Protein AF-A0A963IH75-F1 (afdb_monomer)

Foldseek 3Di:
DLVVLVVVLVVLVVVLVVVLVVLPPDDPVVVSVVVNVVSVVSSVVSVVSSVVSVVVVVV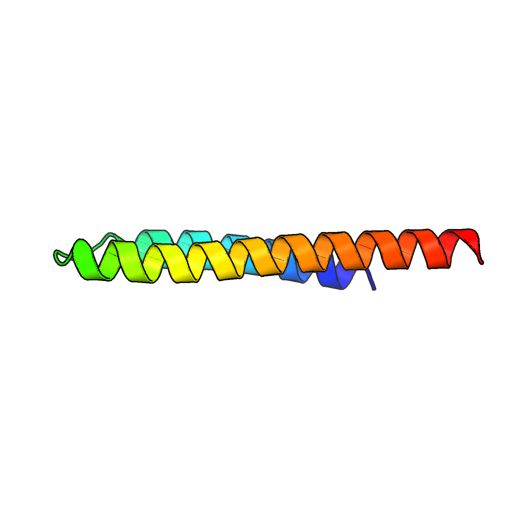VVVVD

Solvent-a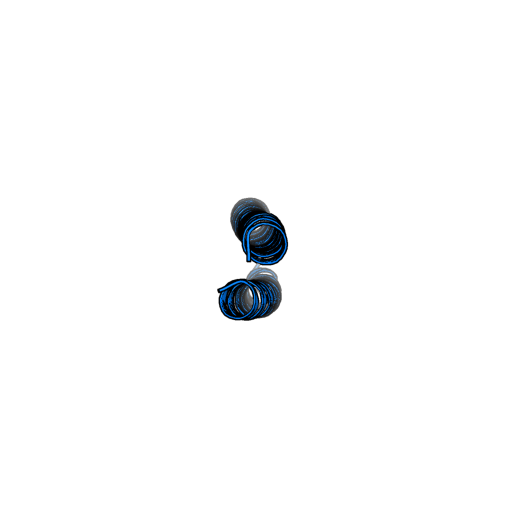ccessible surface area (backbone atoms only — not comparable to full-atom values): 3528 Å² total; per-residue (Å²): 110,42,67,59,35,52,52,49,30,56,48,43,52,54,48,46,56,53,52,52,62,62,54,72,71,71,84,61,60,72,62,40,55,56,52,50,52,54,50,50,51,53,43,55,48,38,52,52,51,29,51,51,35,44,54,56,43,55,52,51,64,73,77,104

Structure (mmCIF, N/CA/C/O backbone):
data_AF-A0A963IH75-F1
#
_entry.id   AF-A0A963IH75-F1
#
loop_
_atom_site.group_PDB
_atom_site.id
_atom_site.type_symbol
_atom_site.label_atom_id
_atom_site.label_alt_id
_atom_site.label_comp_id
_atom_site.label_asym_id
_atom_site.label_entity_id
_atom_site.label_seq_id
_atom_site.pdbx_PDB_ins_code
_atom_site.Cartn_x
_atom_site.Cartn_y
_atom_site.Cartn_z
_atom_site.occupancy
_atom_site.B_iso_or_equiv
_atom_site.auth_seq_id
_atom_site.auth_comp_id
_atom_site.auth_asym_id
_atom_site.auth_atom_id
_atom_site.pdbx_PDB_model_num
ATOM 1 N N . ASP A 1 1 ? 9.996 -5.386 -15.000 1.00 80.56 1 ASP A N 1
ATOM 2 C CA . ASP A 1 1 ? 8.871 -5.110 -15.915 1.00 80.56 1 ASP A CA 1
ATOM 3 C C . ASP A 1 1 ? 7.970 -4.025 -15.316 1.00 80.56 1 ASP A C 1
ATOM 5 O O . ASP A 1 1 ? 7.504 -4.180 -14.186 1.00 80.56 1 ASP A O 1
ATOM 9 N N . ALA A 1 2 ? 7.761 -2.917 -16.036 1.00 86.31 2 ALA A N 1
ATOM 10 C CA . ALA A 1 2 ? 6.928 -1.795 -15.591 1.00 86.31 2 ALA A CA 1
ATOM 11 C C . ALA A 1 2 ? 5.450 -2.176 -15.390 1.00 86.31 2 ALA A C 1
ATOM 13 O O . ALA A 1 2 ? 4.793 -1.646 -14.489 1.00 86.31 2 ALA A O 1
ATOM 14 N N . HIS A 1 3 ? 4.917 -3.141 -16.145 1.00 88.44 3 HIS A N 1
ATOM 15 C CA . HIS A 1 3 ? 3.541 -3.609 -15.968 1.00 88.44 3 HIS A CA 1
ATOM 16 C C . HIS A 1 3 ? 3.346 -4.313 -14.624 1.00 88.44 3 HIS A C 1
ATOM 18 O O . HIS A 1 3 ? 2.329 -4.102 -13.953 1.00 88.44 3 HIS A O 1
ATOM 24 N N . ALA A 1 4 ? 4.334 -5.103 -14.193 1.00 89.94 4 ALA A N 1
ATOM 25 C CA . ALA A 1 4 ? 4.317 -5.751 -12.885 1.00 89.94 4 ALA A CA 1
ATOM 26 C C . ALA A 1 4 ? 4.324 -4.715 -11.747 1.00 89.94 4 ALA A C 1
ATOM 28 O O . ALA A 1 4 ? 3.547 -4.843 -10.798 1.00 89.94 4 ALA A O 1
ATOM 29 N N . ALA A 1 5 ? 5.118 -3.647 -11.879 1.00 90.88 5 ALA A N 1
ATOM 30 C CA . ALA A 1 5 ? 5.164 -2.559 -10.902 1.00 90.88 5 ALA A CA 1
ATOM 31 C C . ALA A 1 5 ? 3.826 -1.802 -10.805 1.00 90.88 5 ALA A C 1
ATOM 33 O O . ALA A 1 5 ? 3.309 -1.616 -9.704 1.00 90.88 5 ALA A O 1
ATOM 34 N N . ARG A 1 6 ? 3.191 -1.464 -11.939 1.00 90.38 6 ARG A N 1
ATOM 35 C CA . ARG A 1 6 ? 1.842 -0.851 -11.961 1.00 90.38 6 ARG A CA 1
ATOM 36 C C . ARG A 1 6 ? 0.758 -1.777 -11.403 1.00 90.38 6 ARG A C 1
ATOM 38 O O . ARG A 1 6 ? -0.250 -1.330 -10.862 1.00 90.38 6 ARG A O 1
ATOM 45 N N . LYS A 1 7 ? 0.899 -3.095 -11.563 1.00 94.19 7 LYS A N 1
ATOM 46 C CA . LYS A 1 7 ? -0.025 -4.065 -10.950 1.00 94.19 7 LYS A CA 1
ATOM 47 C C . LYS A 1 7 ? 0.149 -4.104 -9.430 1.00 94.19 7 LYS A C 1
ATOM 49 O O . LYS A 1 7 ? -0.847 -4.180 -8.710 1.00 94.19 7 LYS A O 1
ATOM 54 N N . ALA A 1 8 ? 1.390 -4.050 -8.951 1.00 92.56 8 ALA A N 1
ATOM 55 C CA . ALA A 1 8 ? 1.696 -4.006 -7.528 1.00 92.56 8 ALA A CA 1
ATOM 56 C C . ALA A 1 8 ? 1.191 -2.709 -6.875 1.00 92.56 8 ALA A C 1
ATOM 58 O O . ALA A 1 8 ? 0.543 -2.779 -5.835 1.00 92.56 8 ALA A O 1
ATOM 59 N N . GLU A 1 9 ? 1.397 -1.554 -7.509 1.00 94.56 9 GLU A N 1
ATOM 60 C CA . GLU A 1 9 ? 0.923 -0.254 -7.015 1.00 94.56 9 GLU A CA 1
ATOM 61 C C . GLU A 1 9 ? -0.607 -0.210 -6.867 1.00 94.56 9 GLU A C 1
ATOM 63 O O . GLU A 1 9 ? -1.102 0.019 -5.763 1.00 94.56 9 GLU A O 1
ATOM 68 N N . ARG A 1 10 ? -1.367 -0.627 -7.887 1.00 94.62 10 ARG A N 1
ATOM 69 C CA . ARG A 1 10 ? -2.832 -0.775 -7.775 1.00 94.62 10 ARG A CA 1
ATOM 70 C C . ARG A 1 10 ? -3.269 -1.711 -6.646 1.00 94.62 10 ARG A C 1
ATOM 72 O O . ARG A 1 10 ? -4.301 -1.496 -6.005 1.00 94.62 10 ARG A O 1
ATOM 79 N N . ARG A 1 11 ? -2.507 -2.780 -6.387 1.00 96.00 11 ARG A N 1
ATOM 80 C CA . ARG A 1 11 ? -2.780 -3.699 -5.270 1.00 96.00 11 ARG A CA 1
ATOM 81 C C . ARG A 1 11 ? -2.530 -3.021 -3.920 1.00 96.00 11 ARG A C 1
ATOM 83 O O . ARG A 1 11 ? -3.333 -3.223 -3.009 1.00 96.00 11 ARG A O 1
ATOM 90 N N . ILE A 1 12 ? -1.470 -2.223 -3.807 1.00 95.25 12 ILE A N 1
ATOM 91 C CA . ILE A 1 12 ? -1.156 -1.425 -2.616 1.00 95.25 12 ILE A CA 1
ATOM 92 C C . ILE A 1 12 ? -2.271 -0.409 -2.354 1.00 95.25 12 ILE A C 1
ATOM 94 O O . ILE A 1 12 ? -2.784 -0.376 -1.239 1.00 95.25 12 ILE A O 1
ATOM 98 N N . GLU A 1 13 ? -2.730 0.336 -3.365 1.00 94.94 13 GLU A N 1
ATOM 99 C CA . GLU A 1 13 ? -3.845 1.282 -3.207 1.00 94.94 13 GLU A CA 1
ATOM 100 C C . GLU A 1 13 ? -5.125 0.595 -2.716 1.00 94.94 13 GLU A C 1
ATOM 102 O O . GLU A 1 13 ? -5.793 1.064 -1.790 1.00 94.94 13 GLU A O 1
ATOM 107 N N . LYS A 1 14 ? -5.473 -0.548 -3.321 1.00 96.81 14 LYS A N 1
ATOM 108 C CA . LYS A 1 14 ? -6.662 -1.315 -2.931 1.00 96.81 14 LYS A CA 1
ATOM 109 C C . LYS A 1 14 ? -6.563 -1.799 -1.486 1.00 96.81 14 LYS A C 1
ATOM 111 O O . LYS A 1 14 ? -7.559 -1.759 -0.765 1.00 96.81 14 LYS A O 1
ATOM 116 N N . LEU A 1 15 ? -5.385 -2.260 -1.066 1.00 96.06 15 LEU A N 1
ATOM 117 C CA . LEU A 1 15 ? -5.146 -2.690 0.309 1.00 96.06 15 LEU A CA 1
ATOM 118 C C . LEU A 1 15 ? -5.205 -1.504 1.276 1.00 96.06 15 LEU A C 1
ATOM 120 O O . LEU A 1 15 ? -5.868 -1.611 2.302 1.00 96.06 15 LEU A O 1
ATOM 124 N N . TYR A 1 16 ? -4.596 -0.372 0.918 1.00 96.12 16 TYR A N 1
ATOM 125 C CA . TYR A 1 16 ? -4.633 0.865 1.695 1.00 96.12 16 TYR A CA 1
ATOM 126 C C . TYR A 1 16 ? -6.073 1.317 1.961 1.00 96.12 16 TYR A C 1
ATOM 128 O O . TYR A 1 16 ? -6.437 1.531 3.113 1.00 96.12 16 TYR A O 1
ATOM 136 N N . ARG A 1 17 ? -6.930 1.375 0.929 1.00 95.50 17 ARG A N 1
ATOM 137 C CA . ARG A 1 17 ? -8.345 1.769 1.085 1.00 95.50 17 ARG A CA 1
ATOM 138 C C . ARG A 1 17 ? -9.114 0.821 2.007 1.00 95.50 17 ARG A C 1
ATOM 140 O O . ARG A 1 17 ? -9.858 1.279 2.867 1.00 95.50 17 ARG A O 1
ATOM 147 N N . LYS A 1 18 ? -8.908 -0.493 1.861 1.00 96.31 18 LYS A N 1
ATOM 148 C CA . LYS A 1 18 ? -9.537 -1.503 2.730 1.00 96.31 18 LYS A CA 1
ATOM 149 C C . LYS A 1 18 ? -9.060 -1.396 4.179 1.00 96.31 18 LYS A C 1
ATOM 151 O O . LYS A 1 18 ? -9.880 -1.422 5.089 1.00 96.31 18 LYS A O 1
ATOM 156 N N . ALA A 1 19 ? -7.752 -1.258 4.384 1.00 95.00 19 ALA A N 1
ATOM 157 C CA . ALA A 1 19 ? -7.158 -1.120 5.708 1.00 95.00 19 ALA A CA 1
ATOM 158 C C . ALA A 1 19 ? -7.622 0.168 6.396 1.00 95.00 19 ALA A C 1
ATOM 160 O O . ALA A 1 19 ? -7.922 0.144 7.582 1.00 95.00 19 ALA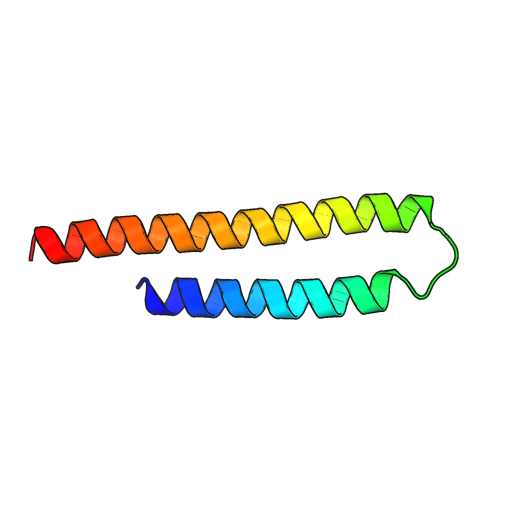 A O 1
ATOM 161 N N . LEU A 1 20 ? -7.748 1.269 5.650 1.00 94.69 20 LEU A N 1
ATOM 162 C CA . LEU A 1 20 ? -8.251 2.537 6.172 1.00 94.69 20 LEU A CA 1
ATOM 163 C C . LEU A 1 20 ? -9.721 2.434 6.600 1.00 94.69 20 LEU A C 1
ATOM 165 O O . LEU A 1 20 ? -10.067 2.885 7.686 1.00 94.69 20 LEU A O 1
ATOM 169 N N . ALA A 1 21 ? -10.569 1.797 5.787 1.00 94.62 21 ALA A N 1
ATOM 170 C CA . ALA A 1 21 ? -11.978 1.586 6.121 1.00 94.62 21 ALA A CA 1
ATOM 171 C C . ALA A 1 21 ? -12.159 0.743 7.395 1.00 94.62 21 ALA A C 1
ATOM 173 O O . ALA A 1 21 ? -13.027 1.048 8.209 1.00 94.62 21 ALA A O 1
ATOM 174 N N . ALA A 1 22 ? -11.318 -0.280 7.582 1.00 93.62 22 ALA A N 1
ATOM 175 C CA . ALA A 1 22 ? -11.302 -1.095 8.794 1.00 93.62 22 ALA A CA 1
ATOM 176 C C . ALA A 1 22 ? -10.711 -0.349 10.005 1.00 93.62 22 ALA A C 1
ATOM 178 O O . ALA A 1 22 ? -11.154 -0.555 11.131 1.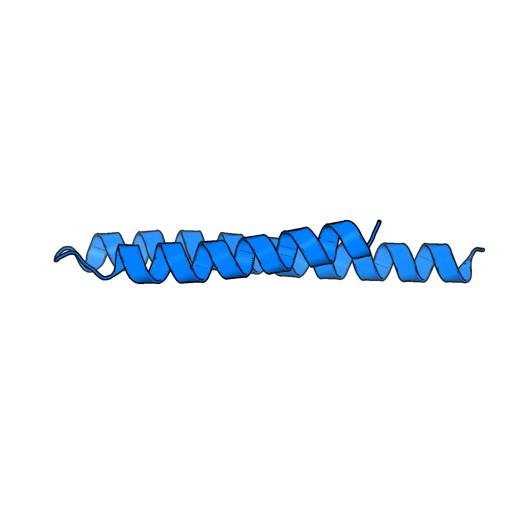00 93.62 22 ALA A O 1
ATOM 179 N N . LEU A 1 23 ? -9.724 0.526 9.783 1.00 93.00 23 LEU A N 1
ATOM 180 C CA . LEU A 1 23 ? -9.043 1.272 10.842 1.00 93.00 23 LEU A CA 1
ATOM 181 C C . LEU A 1 23 ? -9.978 2.249 11.561 1.00 93.00 23 LEU A C 1
ATOM 183 O O . LEU A 1 23 ? -9.866 2.402 12.769 1.00 93.00 23 LEU A O 1
ATOM 187 N N . PHE A 1 24 ? -10.911 2.874 10.841 1.00 92.19 24 PHE A N 1
ATOM 188 C CA . PHE A 1 24 ? -11.840 3.870 11.386 1.00 92.19 24 PHE A CA 1
ATOM 189 C C . PHE A 1 24 ? -13.144 3.278 11.962 1.00 92.19 24 PHE A C 1
ATOM 191 O O . PHE A 1 24 ? -14.160 3.962 11.997 1.00 92.19 24 PHE A O 1
ATOM 198 N N . GLN A 1 25 ? -13.129 2.018 12.413 1.00 91.62 25 GLN A N 1
ATOM 199 C CA . GLN A 1 25 ? -14.280 1.359 13.065 1.00 91.62 25 GLN A CA 1
ATOM 200 C C . GLN A 1 25 ? -14.188 1.296 14.602 1.00 91.62 25 GLN A C 1
ATOM 202 O O . GLN A 1 25 ? -15.109 0.815 15.249 1.00 91.62 25 GLN A O 1
ATOM 207 N N . GLY A 1 26 ? -13.067 1.710 15.195 1.00 88.00 26 GLY A N 1
ATOM 208 C CA . GLY A 1 26 ? -12.860 1.701 16.652 1.00 88.00 26 GLY A CA 1
ATOM 209 C C . GLY A 1 26 ? -13.062 3.063 17.330 1.00 88.00 26 GLY A C 1
ATOM 210 O O . GLY A 1 26 ? -13.480 4.034 16.708 1.00 88.00 26 GLY A O 1
ATOM 211 N N . GLU A 1 27 ? -12.657 3.154 18.598 1.00 91.00 27 GLU A N 1
ATOM 212 C CA . GLU A 1 27 ? -12.840 4.364 19.424 1.00 91.00 27 GLU A CA 1
ATOM 213 C C . GLU A 1 27 ? -11.521 5.081 19.776 1.00 91.00 27 GLU A C 1
ATOM 215 O O . GLU A 1 27 ? -11.517 6.248 20.166 1.00 91.00 27 GLU A O 1
ATOM 220 N N . ASN A 1 28 ? -10.368 4.416 19.617 1.00 93.50 28 ASN A N 1
ATOM 221 C CA . ASN A 1 28 ? -9.064 5.006 19.933 1.00 93.50 28 ASN A CA 1
ATOM 222 C C . ASN A 1 28 ? -8.495 5.808 18.753 1.00 93.50 28 ASN A C 1
ATOM 224 O O . ASN A 1 28 ? -7.646 5.331 17.995 1.00 93.50 28 ASN A O 1
ATOM 228 N N . TYR A 1 29 ? -8.928 7.062 18.638 1.00 92.69 29 TYR A N 1
ATOM 229 C CA . TYR A 1 29 ? -8.495 7.969 17.573 1.00 92.69 29 TYR A CA 1
ATOM 230 C C . TYR A 1 29 ? -6.980 8.214 17.548 1.00 92.69 29 TYR A C 1
ATOM 232 O O . TYR A 1 29 ? -6.395 8.319 16.471 1.00 92.69 29 TYR A O 1
ATOM 240 N N . VAL A 1 30 ? -6.313 8.268 18.706 1.00 94.81 30 VAL A N 1
ATOM 241 C CA . VAL A 1 30 ? -4.865 8.532 18.767 1.00 94.81 30 VA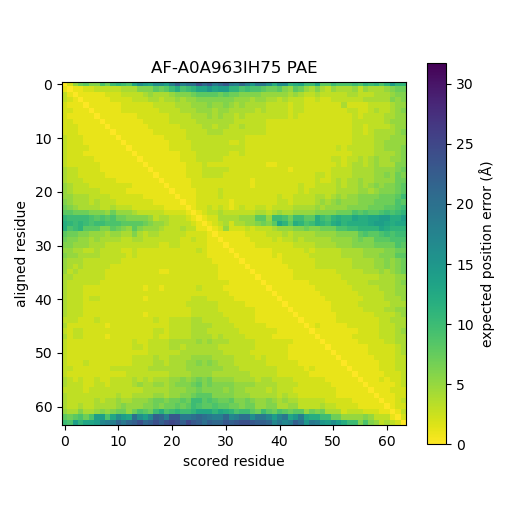L A CA 1
ATOM 242 C C . VAL 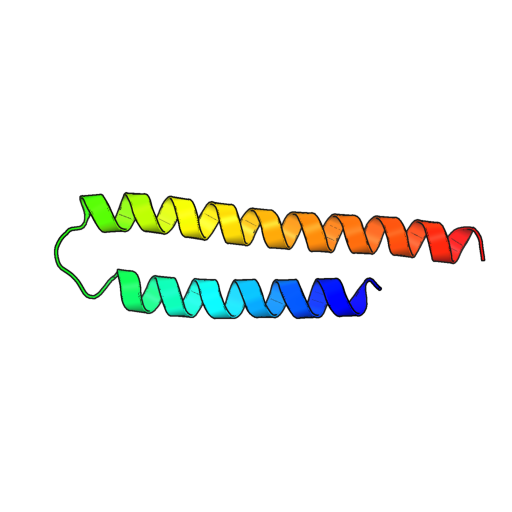A 1 30 ? -4.076 7.406 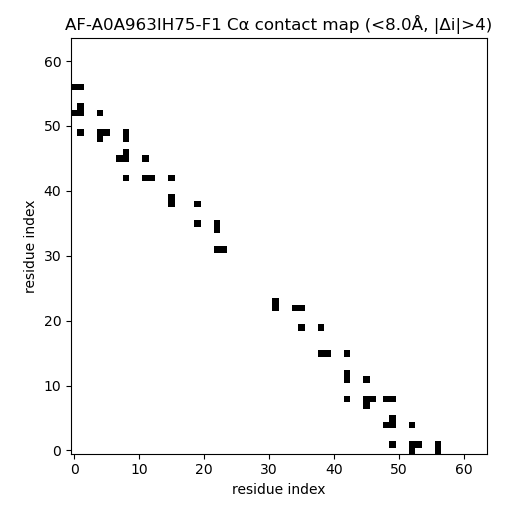18.098 1.00 94.81 30 VAL A C 1
ATOM 244 O O . VAL A 1 30 ? -3.175 7.676 17.301 1.00 94.81 30 VAL A O 1
ATOM 247 N N . ASP A 1 31 ? -4.421 6.146 18.377 1.00 93.19 31 ASP A N 1
ATOM 248 C CA . ASP A 1 31 ? -3.777 5.000 17.724 1.00 93.19 31 ASP A CA 1
ATOM 249 C C . ASP A 1 31 ? -4.143 4.914 16.234 1.00 93.19 31 ASP A C 1
ATOM 251 O O . ASP A 1 31 ? -3.284 4.648 15.388 1.00 93.19 31 ASP A O 1
ATOM 255 N N . MET A 1 32 ? -5.391 5.239 15.880 1.00 95.38 32 MET A N 1
ATOM 256 C CA . MET A 1 32 ? -5.827 5.282 14.482 1.00 95.38 32 MET A CA 1
ATOM 257 C C . MET A 1 32 ? -5.030 6.275 13.644 1.00 95.38 32 MET A C 1
ATOM 259 O O . MET A 1 32 ? -4.576 5.927 12.555 1.00 95.38 32 MET A O 1
ATOM 263 N N . PHE A 1 33 ? -4.817 7.501 14.129 1.00 95.25 33 PHE A N 1
ATOM 264 C CA . PHE A 1 33 ? -4.052 8.497 13.377 1.00 95.25 33 PHE A CA 1
ATOM 265 C C . PHE A 1 33 ? -2.593 8.073 13.188 1.00 95.25 33 PHE A C 1
ATOM 267 O O . PHE A 1 33 ? -2.058 8.226 12.087 1.00 95.25 33 PHE A O 1
ATOM 274 N N . LYS A 1 34 ? -1.974 7.451 14.201 1.00 96.00 34 LYS A N 1
ATOM 275 C CA . LYS A 1 34 ? -0.621 6.883 14.079 1.00 96.00 34 LYS A CA 1
ATOM 276 C C . LYS A 1 34 ? -0.563 5.793 13.006 1.00 96.00 34 LYS A C 1
ATOM 278 O O . LYS A 1 34 ? 0.283 5.848 12.114 1.00 96.00 34 LYS A O 1
ATOM 283 N N . ARG A 1 35 ? -1.490 4.828 13.034 1.00 95.50 35 ARG A N 1
ATOM 284 C CA . ARG A 1 35 ? -1.543 3.735 12.044 1.00 95.50 35 ARG A CA 1
ATOM 285 C C . ARG A 1 35 ? -1.867 4.226 10.637 1.00 95.50 35 ARG A C 1
ATOM 287 O O . ARG A 1 35 ? -1.258 3.755 9.677 1.00 95.50 35 ARG A O 1
ATOM 294 N N . ARG A 1 36 ? -2.768 5.203 10.500 1.00 96.75 36 A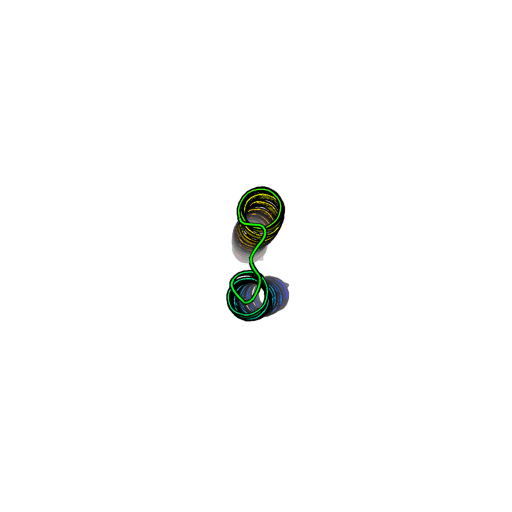RG A N 1
ATOM 295 C CA . ARG A 1 36 ? -3.073 5.844 9.212 1.00 96.75 36 ARG A CA 1
ATOM 296 C C . ARG A 1 36 ? -1.808 6.414 8.586 1.00 96.75 36 ARG A C 1
ATOM 298 O O . ARG A 1 36 ? -1.612 6.276 7.380 1.00 96.75 36 ARG A O 1
ATOM 305 N N . GLU A 1 37 ? -0.957 7.041 9.389 1.00 96.88 37 GLU A N 1
ATOM 306 C CA . GLU A 1 37 ? 0.260 7.668 8.888 1.00 96.88 37 GLU A CA 1
ATOM 307 C C . GLU A 1 37 ? 1.260 6.639 8.355 1.00 96.88 37 GLU A C 1
ATOM 309 O O . GLU A 1 37 ? 1.824 6.835 7.276 1.00 96.88 37 GLU A O 1
ATOM 314 N N . VAL A 1 38 ? 1.387 5.495 9.034 1.00 96.12 38 VAL A N 1
ATOM 315 C CA . VAL A 1 38 ? 2.165 4.344 8.551 1.00 96.12 38 VAL A CA 1
ATOM 316 C C . VAL A 1 38 ? 1.605 3.821 7.225 1.00 96.12 38 VAL A C 1
ATOM 318 O O . VAL A 1 38 ? 2.350 3.652 6.258 1.00 96.12 38 VAL A O 1
ATOM 321 N N . TYR A 1 39 ? 0.288 3.616 7.137 1.00 96.31 39 TYR A N 1
ATOM 322 C CA . TYR A 1 39 ? -0.360 3.145 5.909 1.00 96.31 39 TYR A CA 1
ATOM 323 C C . TYR A 1 39 ? -0.166 4.118 4.741 1.00 96.31 39 TYR A C 1
ATOM 325 O O . TYR A 1 39 ? 0.113 3.689 3.620 1.00 96.31 39 TYR A O 1
ATOM 333 N N . ARG A 1 40 ? -0.254 5.427 4.999 1.00 96.56 40 ARG A N 1
ATOM 334 C CA . ARG A 1 40 ? -0.029 6.472 3.993 1.00 96.56 40 ARG A CA 1
ATOM 335 C C . ARG A 1 40 ? 1.415 6.455 3.491 1.00 96.56 40 ARG A C 1
ATOM 337 O O . ARG A 1 40 ? 1.640 6.551 2.287 1.00 96.56 40 ARG A O 1
ATOM 344 N N . HIS A 1 41 ? 2.398 6.297 4.378 1.00 97.25 41 HIS A N 1
ATOM 345 C CA . HIS A 1 41 ? 3.801 6.193 3.970 1.00 97.25 41 HIS A CA 1
ATOM 346 C C . HIS A 1 41 ? 4.072 4.963 3.100 1.00 97.25 41 HIS A C 1
ATOM 348 O O . HIS A 1 41 ? 4.783 5.083 2.101 1.00 97.25 41 HIS A O 1
ATOM 354 N N . LEU A 1 42 ? 3.468 3.817 3.425 1.00 95.06 42 LEU A N 1
ATOM 355 C CA . LEU A 1 42 ? 3.570 2.602 2.613 1.00 95.06 42 LEU A CA 1
ATOM 356 C C . LEU A 1 42 ? 2.969 2.793 1.215 1.00 95.06 42 LEU A C 1
ATOM 358 O O . LEU A 1 42 ? 3.612 2.445 0.224 1.00 95.06 42 LEU A O 1
ATOM 362 N N . ALA A 1 43 ? 1.783 3.403 1.119 1.00 94.81 43 ALA A N 1
ATOM 363 C CA . ALA A 1 43 ? 1.166 3.728 -0.167 1.00 94.81 43 ALA A CA 1
ATOM 364 C C . ALA A 1 43 ? 2.064 4.661 -0.998 1.00 94.81 43 ALA A C 1
ATOM 366 O O . ALA A 1 43 ? 2.411 4.345 -2.134 1.00 94.81 43 ALA A O 1
ATOM 367 N N . ASN A 1 44 ? 2.561 5.743 -0.393 1.00 96.00 44 ASN A N 1
ATOM 368 C CA . ASN A 1 44 ? 3.481 6.673 -1.053 1.00 96.00 44 ASN A CA 1
ATOM 369 C C . ASN A 1 44 ? 4.788 5.996 -1.509 1.00 96.00 44 ASN A C 1
ATOM 371 O O . ASN A 1 44 ? 5.351 6.362 -2.541 1.00 96.00 44 ASN A O 1
ATOM 375 N N . GLY A 1 45 ? 5.295 5.022 -0.747 1.00 95.75 45 GLY A N 1
ATOM 376 C CA . GLY A 1 45 ? 6.431 4.189 -1.146 1.00 95.75 45 GLY A CA 1
ATOM 377 C C . GLY A 1 45 ? 6.132 3.378 -2.408 1.00 95.75 45 GLY A C 1
ATOM 378 O O . GLY A 1 45 ? 6.905 3.425 -3.363 1.00 95.75 45 GLY A O 1
ATOM 379 N N . GLY A 1 46 ? 4.972 2.718 -2.456 1.00 94.19 46 GLY A N 1
ATOM 380 C CA . GLY A 1 46 ? 4.516 1.962 -3.626 1.00 94.19 46 GLY A CA 1
ATOM 381 C C . GLY A 1 46 ? 4.397 2.813 -4.894 1.00 94.19 46 GLY A C 1
ATOM 382 O O . GLY A 1 46 ? 4.872 2.405 -5.954 1.00 94.19 46 GLY A O 1
ATOM 383 N N . HIS A 1 47 ? 3.847 4.026 -4.783 1.00 93.62 47 HIS A N 1
ATOM 384 C CA . HIS A 1 47 ? 3.729 4.954 -5.915 1.00 93.62 47 HIS A CA 1
ATOM 385 C C . HIS A 1 47 ? 5.108 5.359 -6.452 1.00 93.62 47 HIS A C 1
ATOM 387 O O . HIS A 1 47 ? 5.345 5.345 -7.661 1.00 93.62 47 HIS A O 1
ATOM 393 N N . ARG A 1 48 ? 6.058 5.652 -5.552 1.00 95.00 48 ARG A N 1
ATOM 394 C CA . ARG A 1 48 ? 7.444 5.968 -5.930 1.00 95.00 48 ARG A CA 1
ATOM 395 C C . ARG A 1 48 ? 8.145 4.799 -6.617 1.00 95.00 48 ARG A C 1
ATOM 397 O O . ARG A 1 48 ? 8.857 5.011 -7.596 1.00 95.00 48 ARG A O 1
ATOM 404 N N . MET A 1 49 ? 7.918 3.570 -6.157 1.00 93.56 49 MET A N 1
ATOM 405 C CA . MET A 1 49 ? 8.462 2.379 -6.815 1.00 93.56 49 MET A CA 1
ATOM 406 C C . MET A 1 49 ? 7.908 2.195 -8.232 1.00 93.56 49 MET A C 1
ATOM 408 O O . MET A 1 49 ? 8.670 1.887 -9.147 1.00 93.56 49 MET A O 1
ATOM 412 N N . ALA A 1 50 ? 6.607 2.417 -8.441 1.00 94.56 50 ALA A N 1
ATOM 413 C CA . ALA A 1 50 ? 6.011 2.354 -9.774 1.00 94.56 50 ALA A CA 1
ATOM 414 C C . ALA A 1 50 ? 6.574 3.432 -10.714 1.00 94.56 50 ALA A C 1
ATOM 416 O O . ALA A 1 50 ? 6.857 3.138 -11.875 1.00 94.56 50 ALA A O 1
ATOM 417 N N . ALA A 1 51 ? 6.797 4.649 -10.208 1.00 93.88 51 ALA A N 1
ATOM 418 C CA . ALA A 1 51 ? 7.440 5.719 -10.968 1.00 93.88 51 ALA A CA 1
ATOM 419 C C . ALA A 1 51 ? 8.869 5.340 -11.392 1.00 93.88 51 ALA A C 1
ATOM 421 O O . ALA A 1 51 ? 9.197 5.432 -12.572 1.00 93.88 51 ALA A O 1
ATOM 422 N N . CYS A 1 52 ? 9.679 4.822 -10.463 1.00 94.81 52 CYS A N 1
ATOM 423 C CA . CYS A 1 52 ? 11.031 4.338 -10.757 1.00 94.81 52 CYS A CA 1
ATOM 424 C C . CYS A 1 52 ? 11.027 3.241 -11.836 1.00 94.81 52 CYS A C 1
ATOM 426 O O . CYS A 1 52 ? 11.798 3.295 -12.792 1.00 94.81 52 CYS A O 1
ATOM 428 N N . ALA A 1 53 ? 10.105 2.278 -11.737 1.00 94.38 53 ALA A N 1
ATOM 429 C CA . ALA A 1 53 ? 9.978 1.212 -12.727 1.00 94.38 53 ALA A CA 1
ATOM 430 C C . ALA A 1 53 ? 9.609 1.729 -14.129 1.00 94.38 53 ALA A C 1
ATOM 432 O O . ALA A 1 53 ? 10.084 1.170 -15.116 1.00 94.38 53 ALA A O 1
ATOM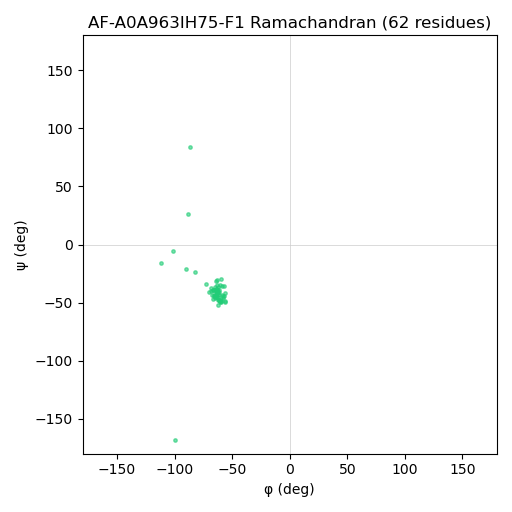 433 N N . ASN A 1 54 ? 8.793 2.787 -14.227 1.00 93.31 54 ASN A N 1
ATOM 434 C CA . ASN A 1 54 ? 8.498 3.437 -15.507 1.00 93.31 54 ASN A CA 1
ATOM 435 C C . ASN A 1 54 ? 9.747 4.124 -16.077 1.00 93.31 54 ASN A C 1
ATOM 437 O O . ASN A 1 54 ? 10.073 3.890 -17.233 1.00 93.31 54 ASN A O 1
ATOM 441 N N . THR A 1 55 ? 10.496 4.884 -15.269 1.00 94.81 55 THR A N 1
ATOM 442 C CA . THR A 1 55 ? 11.745 5.523 -15.721 1.00 94.81 55 THR A CA 1
ATOM 443 C C . THR A 1 55 ? 12.753 4.500 -16.241 1.00 94.81 55 THR A C 1
ATOM 445 O O . THR A 1 55 ? 13.339 4.693 -17.302 1.00 94.81 55 THR A O 1
ATOM 448 N N . LEU A 1 56 ? 12.936 3.385 -15.527 1.00 93.00 56 LEU A N 1
ATOM 449 C CA . LEU A 1 56 ? 13.816 2.303 -15.974 1.00 93.00 56 LEU A CA 1
ATOM 450 C C . LEU A 1 56 ? 13.331 1.673 -17.286 1.00 93.00 56 LEU A C 1
ATOM 452 O O . LEU A 1 56 ? 14.147 1.353 -18.145 1.00 93.00 56 LEU A O 1
ATOM 456 N N . HIS A 1 57 ? 12.019 1.509 -17.460 1.00 93.25 57 HIS A N 1
ATOM 457 C CA . HIS A 1 57 ? 11.453 0.995 -18.704 1.00 93.25 57 HIS A CA 1
ATOM 458 C C . HIS A 1 57 ? 11.679 1.950 -19.882 1.00 93.25 57 HIS A C 1
ATOM 460 O O . HIS A 1 57 ? 12.104 1.493 -20.937 1.00 93.25 57 HIS A O 1
ATOM 466 N N . ASP A 1 58 ? 11.490 3.257 -19.688 1.00 93.44 58 ASP A N 1
ATOM 467 C CA . ASP A 1 58 ? 11.744 4.268 -20.721 1.00 93.44 58 ASP A CA 1
ATOM 468 C C . ASP A 1 58 ? 13.220 4.299 -21.142 1.00 93.44 58 ASP A C 1
ATOM 470 O O . ASP A 1 58 ? 13.526 4.496 -22.316 1.00 93.44 58 ASP A O 1
ATOM 474 N N . ILE A 1 59 ? 14.142 4.096 -20.193 1.00 93.06 59 ILE A N 1
ATOM 475 C CA . ILE A 1 59 ? 15.574 3.955 -20.483 1.00 93.06 59 ILE A CA 1
ATOM 476 C C . ILE A 1 59 ? 15.799 2.729 -21.367 1.00 93.06 59 ILE A C 1
ATOM 478 O O . ILE A 1 59 ? 16.393 2.863 -22.429 1.00 93.06 59 ILE A O 1
ATOM 482 N N . VAL A 1 60 ? 15.289 1.559 -20.970 1.00 93.06 60 VAL A N 1
ATOM 483 C CA . VAL A 1 60 ? 15.439 0.320 -21.751 1.00 93.06 60 VAL A CA 1
ATOM 484 C C . VAL A 1 60 ? 14.895 0.497 -23.170 1.00 93.06 60 VAL A C 1
ATOM 486 O O . VAL A 1 60 ? 15.615 0.217 -24.122 1.00 93.06 60 VAL A O 1
ATOM 489 N N . VAL A 1 61 ? 13.685 1.041 -23.330 1.00 94.38 61 VAL A N 1
ATOM 490 C CA . VAL A 1 61 ? 13.053 1.272 -24.644 1.00 94.38 61 VAL A CA 1
ATOM 491 C C . VAL A 1 61 ? 13.871 2.204 -25.544 1.00 94.38 61 VAL A C 1
ATOM 493 O O . VAL A 1 61 ? 13.801 2.068 -26.754 1.00 94.38 61 VAL A O 1
ATOM 496 N N . LYS A 1 62 ? 14.646 3.143 -24.990 1.00 91.69 62 LYS A N 1
ATOM 497 C CA . LYS A 1 62 ? 15.489 4.056 -25.785 1.00 91.69 62 LYS A CA 1
ATOM 498 C C . LYS A 1 62 ? 16.828 3.457 -26.212 1.00 91.69 62 LYS A C 1
ATOM 500 O O . LYS A 1 62 ? 17.441 3.983 -27.134 1.00 91.69 62 LYS A O 1
ATOM 505 N N . ILE A 1 63 ? 17.321 2.447 -25.495 1.00 90.25 63 ILE A N 1
ATOM 506 C CA . ILE A 1 63 ? 18.593 1.776 -25.810 1.00 90.25 63 ILE A CA 1
ATOM 507 C C . ILE A 1 63 ? 18.360 0.595 -26.767 1.00 90.25 63 ILE A C 1
ATOM 509 O O . ILE A 1 63 ? 19.300 0.145 -27.419 1.00 90.25 63 ILE A O 1
ATOM 513 N N . THR A 1 64 ? 17.124 0.090 -26.820 1.00 73.88 64 THR A N 1
ATOM 514 C CA . THR A 1 64 ? 16.699 -1.001 -27.709 1.00 73.88 64 THR A CA 1
ATOM 515 C C . THR A 1 64 ? 16.169 -0.438 -29.018 1.00 73.88 64 THR A C 1
ATOM 517 O O . THR A 1 64 ? 16.451 -1.052 -30.067 1.00 73.88 64 THR A O 1
#

Secondary structure (DSSP, 8-state):
-HHHHHHHHHHHHHHHHHHHHHHTTSS-HHHHHHHHHHHHHHHHHHHHHHHHHHHHHHHHHHH-

Mean predicted aligned error: 3.64 Å

pLDDT: mean 93.42, std 3.7, range [73.88, 97.25]

Radius of gyration: 15.75 Å; Cα contacts (8 Å, |Δi|>4): 28; chains: 1; bounding box: 33×14×48 Å

Nearest PDB structures (foldseek):
  6inr-assembly2_B  TM=6.657E-01  e=5.236E+00  Candidatus Phytoplasma australasiaticum subsp. taiwanense
  3etx-assembly2_B  TM=6.148E-01  e=7.807E+00  Fusobacterium nucleatum

Sequence (64 aa):
DAHAARKAERRIEKLYRKALAALFQGENYVDMFKRREVYRHLANGGHRMAACANTLHDIVVKIT